Protein AF-E0I4X2-F1 (afdb_monomer)

Radius of gyration: 14.03 Å; Cα contacts (8 Å, |Δi|>4): 15; chains: 1; bounding box: 40×18×37 Å

pLDDT: mean 81.9, std 9.54, range [59.16, 93.06]

Sequence (55 aa):
MDDRKAEIMRKVRAYGIMKDPQWLNNPDDPVPLWVLLEALVEVMERIEPPHLPYD

Structure (mmCIF, N/CA/C/O backbone):
data_AF-E0I4X2-F1
#
_entry.id   AF-E0I4X2-F1
#
loop_
_atom_si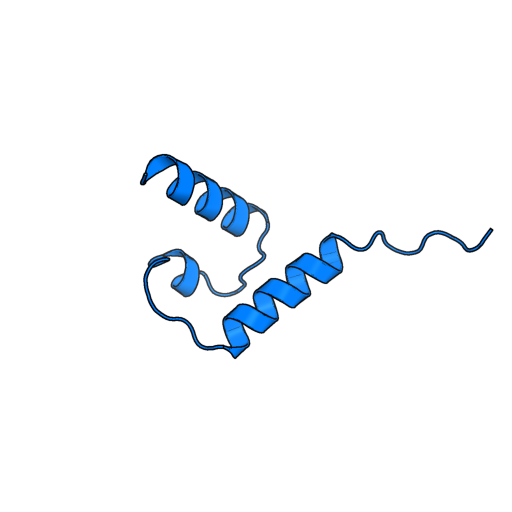te.group_PDB
_atom_site.id
_atom_site.type_symbol
_atom_site.label_atom_id
_atom_site.label_alt_id
_atom_site.label_comp_id
_atom_site.label_asym_id
_atom_site.label_entity_id
_atom_site.label_seq_id
_atom_site.pdbx_PDB_ins_code
_atom_site.Cartn_x
_atom_site.Cartn_y
_atom_site.Cartn_z
_atom_site.occupancy
_atom_site.B_iso_or_equiv
_atom_site.auth_seq_id
_atom_site.auth_comp_id
_atom_site.auth_asym_id
_atom_site.auth_atom_id
_atom_site.pdbx_PDB_model_num
ATOM 1 N N . MET A 1 1 ? -17.318 9.383 -0.741 1.00 60.44 1 MET A N 1
ATOM 2 C CA . MET A 1 1 ? -15.879 9.316 -0.386 1.00 60.44 1 MET A CA 1
ATOM 3 C C . MET A 1 1 ? -15.401 7.871 -0.328 1.00 60.44 1 MET A C 1
ATOM 5 O O . MET A 1 1 ? -14.267 7.611 -0.713 1.00 60.44 1 MET A O 1
ATOM 9 N N . ASP A 1 2 ? -16.272 6.943 0.066 1.00 73.88 2 ASP A N 1
ATOM 10 C CA . ASP A 1 2 ? -15.952 5.524 0.250 1.00 73.88 2 ASP A CA 1
ATOM 11 C C . ASP A 1 2 ? -15.636 4.764 -1.044 1.00 73.88 2 ASP A C 1
ATOM 13 O O . ASP A 1 2 ? -14.712 3.955 -1.054 1.00 73.88 2 ASP A O 1
ATOM 17 N N . ASP A 1 3 ? -16.289 5.090 -2.166 1.00 83.06 3 ASP A N 1
ATOM 18 C CA . ASP A 1 3 ? -16.069 4.374 -3.436 1.00 83.06 3 ASP A CA 1
ATOM 19 C C . ASP A 1 3 ? -14.643 4.535 -3.976 1.00 83.06 3 ASP A C 1
ATOM 21 O O . ASP A 1 3 ? -14.000 3.569 -4.392 1.00 83.06 3 ASP A O 1
ATOM 25 N N . ARG A 1 4 ? -14.102 5.759 -3.912 1.00 86.50 4 ARG A N 1
ATOM 26 C CA . ARG A 1 4 ? -12.730 6.052 -4.353 1.00 86.50 4 ARG A CA 1
ATOM 27 C C . ARG A 1 4 ? -11.707 5.336 -3.477 1.00 86.50 4 ARG A C 1
ATOM 29 O O . ARG A 1 4 ? -10.698 4.841 -3.974 1.00 86.50 4 ARG A O 1
ATOM 36 N N . L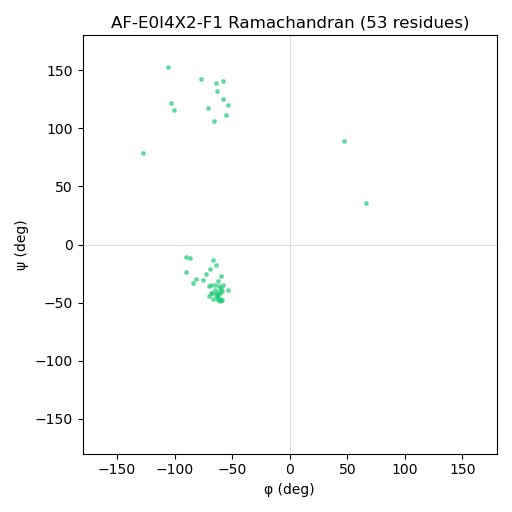YS A 1 5 ? -11.967 5.278 -2.172 1.00 84.44 5 LYS A N 1
ATOM 37 C CA . LYS A 1 5 ? -11.111 4.578 -1.220 1.00 84.44 5 LYS A CA 1
ATOM 38 C C . LYS A 1 5 ? -11.139 3.071 -1.470 1.00 84.44 5 LYS A C 1
ATOM 40 O O . LYS A 1 5 ? -10.080 2.467 -1.590 1.00 84.44 5 LYS A O 1
ATOM 45 N N . ALA A 1 6 ? -12.320 2.482 -1.652 1.00 87.25 6 ALA A N 1
ATOM 46 C CA . ALA A 1 6 ? -12.473 1.070 -1.994 1.00 87.25 6 ALA A CA 1
ATOM 47 C C . ALA A 1 6 ? -11.751 0.707 -3.305 1.00 87.25 6 ALA A C 1
ATOM 49 O O . ALA A 1 6 ? -11.092 -0.331 -3.388 1.00 87.25 6 ALA A O 1
ATOM 50 N N . GLU A 1 7 ? -11.805 1.581 -4.314 1.00 90.56 7 GLU A N 1
AT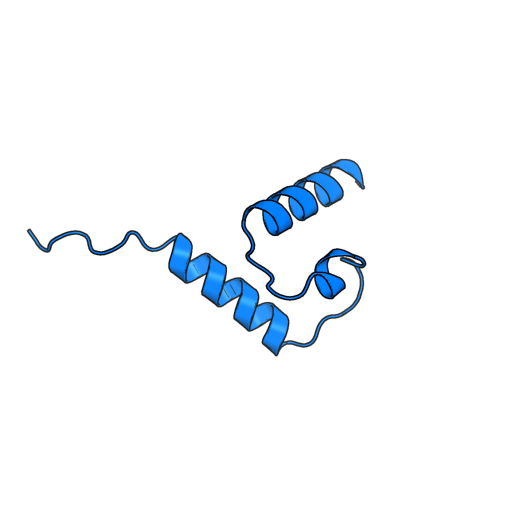OM 51 C CA . GLU A 1 7 ? -11.076 1.385 -5.567 1.00 90.56 7 GLU A CA 1
ATOM 52 C C . GLU A 1 7 ? -9.555 1.360 -5.356 1.00 90.56 7 GLU A C 1
ATOM 54 O O . GLU A 1 7 ? -8.874 0.484 -5.898 1.00 90.56 7 GLU A O 1
ATOM 59 N N . ILE A 1 8 ? -9.020 2.284 -4.552 1.00 88.00 8 ILE A N 1
ATOM 60 C CA . ILE A 1 8 ? -7.594 2.315 -4.201 1.00 88.00 8 ILE A CA 1
ATOM 61 C C . ILE A 1 8 ? -7.208 1.018 -3.482 1.00 88.00 8 ILE A C 1
ATOM 63 O O . ILE A 1 8 ? -6.252 0.363 -3.891 1.00 88.00 8 ILE A O 1
ATOM 67 N N . MET A 1 9 ? -7.991 0.580 -2.493 1.00 86.50 9 MET A N 1
ATOM 68 C CA . MET A 1 9 ? -7.729 -0.663 -1.756 1.00 86.50 9 MET A CA 1
ATOM 69 C C . MET A 1 9 ? -7.739 -1.894 -2.663 1.00 86.50 9 MET A C 1
ATOM 71 O O . MET A 1 9 ? -6.892 -2.778 -2.526 1.00 86.50 9 MET A O 1
ATOM 75 N N . ARG A 1 10 ? -8.661 -1.944 -3.631 1.00 87.56 10 ARG A N 1
ATOM 76 C CA . ARG A 1 10 ? -8.711 -3.014 -4.634 1.00 87.56 10 ARG A CA 1
ATOM 77 C C . ARG A 1 10 ? -7.459 -3.023 -5.507 1.00 87.56 10 ARG A C 1
ATOM 79 O O . ARG A 1 10 ? -6.907 -4.092 -5.747 1.00 87.56 10 ARG A O 1
ATOM 86 N N . LYS A 1 11 ? -6.999 -1.854 -5.964 1.00 88.06 11 LYS A N 1
ATOM 87 C CA . LYS A 1 11 ? -5.765 -1.731 -6.755 1.00 88.06 11 LYS A CA 1
ATOM 88 C C . LYS A 1 11 ? -4.549 -2.179 -5.947 1.00 88.06 11 LYS A C 1
ATOM 90 O O . LYS A 1 11 ? -3.791 -3.008 -6.428 1.00 88.06 11 LYS A O 1
ATOM 95 N N . VAL A 1 12 ? -4.401 -1.711 -4.708 1.00 85.69 12 VAL A N 1
ATOM 96 C CA . VAL A 1 12 ? -3.278 -2.090 -3.833 1.00 85.69 12 VAL A CA 1
ATOM 97 C C . VAL A 1 12 ? -3.255 -3.602 -3.570 1.00 85.69 12 VAL A C 1
ATOM 99 O O . VAL A 1 12 ? -2.188 -4.210 -3.666 1.00 85.69 12 VAL A O 1
ATOM 102 N N . ARG A 1 13 ? -4.421 -4.231 -3.334 1.00 85.06 13 ARG A N 1
ATOM 103 C CA . ARG A 1 13 ? -4.549 -5.701 -3.245 1.00 85.06 13 ARG A CA 1
ATOM 104 C C . ARG A 1 13 ? -4.122 -6.395 -4.538 1.00 85.06 13 ARG A C 1
ATOM 106 O O . ARG A 1 13 ? -3.360 -7.348 -4.477 1.00 85.06 13 ARG A O 1
ATOM 113 N N . ALA A 1 14 ? -4.594 -5.920 -5.691 1.00 85.94 14 ALA A N 1
ATOM 114 C CA . ALA A 1 14 ? -4.283 -6.521 -6.989 1.00 85.94 14 ALA A CA 1
ATOM 115 C C . ALA A 1 14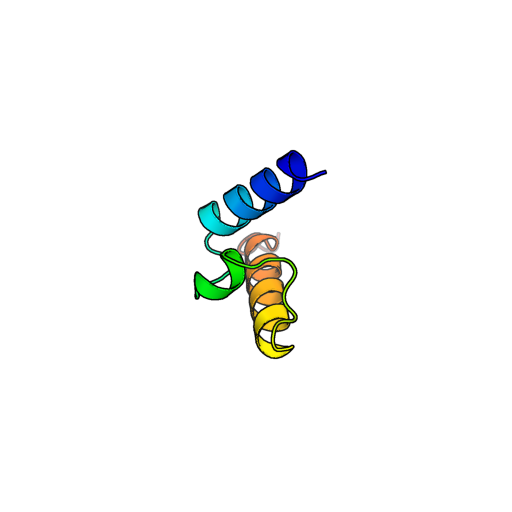 ? -2.796 -6.413 -7.351 1.00 85.94 14 ALA A C 1
ATOM 117 O O . ALA A 1 14 ? -2.244 -7.324 -7.958 1.00 85.94 14 ALA A O 1
ATOM 118 N N . TYR A 1 15 ? -2.144 -5.319 -6.955 1.00 83.06 15 TYR A N 1
ATOM 119 C CA . TYR A 1 15 ? -0.709 -5.170 -7.126 1.00 83.06 15 TYR A CA 1
ATOM 120 C C . TYR A 1 15 ? 0.075 -6.051 -6.144 1.00 83.06 15 TYR A C 1
ATOM 122 O O . TYR A 1 15 ? 1.204 -6.411 -6.443 1.00 83.06 15 TYR A O 1
ATOM 130 N N . GLY A 1 16 ? -0.473 -6.418 -4.984 1.00 82.75 16 GLY A N 1
ATOM 131 C CA . GLY A 1 16 ? 0.285 -7.149 -3.965 1.00 82.75 16 GLY A CA 1
ATOM 132 C C . GLY A 1 16 ? 1.414 -6.302 -3.373 1.00 82.75 16 GLY A C 1
ATOM 133 O O . GLY A 1 16 ? 2.502 -6.810 -3.141 1.00 82.75 16 GLY A O 1
ATOM 134 N N . ILE A 1 17 ? 1.187 -4.991 -3.215 1.00 81.44 17 ILE A N 1
ATOM 135 C CA . ILE A 1 17 ? 2.153 -4.055 -2.600 1.00 81.44 17 ILE A CA 1
ATOM 136 C C . ILE A 1 17 ? 2.278 -4.325 -1.094 1.00 81.44 17 ILE A C 1
ATOM 138 O O . ILE A 1 17 ? 3.353 -4.199 -0.524 1.00 81.44 17 ILE A O 1
ATOM 142 N N . MET A 1 18 ? 1.175 -4.705 -0.442 1.00 80.56 18 MET A N 1
ATOM 143 C CA . MET A 1 18 ? 1.172 -5.105 0.966 1.00 80.56 18 MET A CA 1
ATOM 144 C C . MET A 1 18 ? 1.091 -6.626 1.074 1.00 80.56 18 MET A C 1
ATOM 146 O O . MET A 1 18 ? 0.140 -7.233 0.578 1.00 80.56 18 MET A O 1
ATOM 150 N N . LYS A 1 19 ? 2.085 -7.224 1.738 1.00 73.75 19 LYS A N 1
ATOM 151 C CA . LYS A 1 19 ? 2.217 -8.680 1.906 1.00 73.75 19 LYS A CA 1
ATOM 152 C C . LYS A 1 19 ? 1.246 -9.245 2.940 1.00 73.75 19 LYS A C 1
ATOM 154 O O . LYS A 1 19 ? 0.795 -10.377 2.796 1.00 73.75 19 LYS A O 1
ATOM 159 N N . ASP A 1 20 ? 0.898 -8.449 3.949 1.00 80.62 20 ASP A N 1
ATOM 160 C CA . ASP A 1 20 ? -0.071 -8.825 4.975 1.00 80.62 20 ASP A CA 1
ATOM 161 C C . ASP A 1 20 ? -1.450 -8.184 4.701 1.00 80.62 20 ASP A C 1
ATOM 163 O O . ASP A 1 20 ? -1.585 -6.953 4.740 1.00 80.62 20 ASP A O 1
ATOM 167 N N . PRO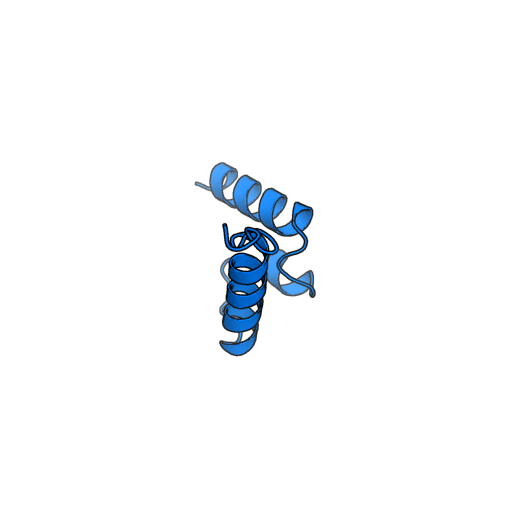 A 1 21 ? -2.497 -8.991 4.433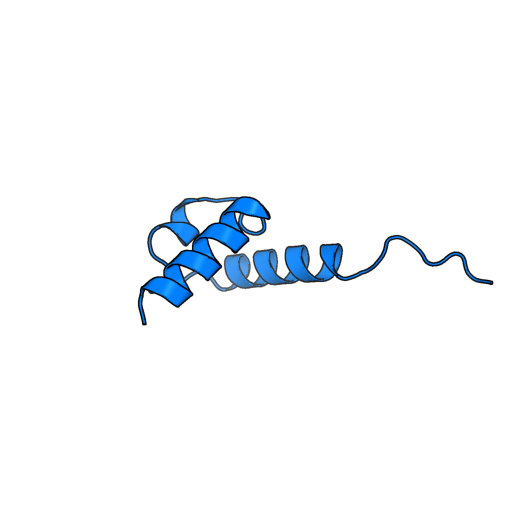 1.00 76.12 21 PRO A N 1
ATOM 168 C CA . PRO A 1 21 ? -3.842 -8.502 4.151 1.00 76.12 21 PRO A CA 1
ATOM 169 C C . PRO A 1 21 ? -4.507 -7.763 5.317 1.00 76.12 21 PRO A C 1
ATOM 171 O O . PRO A 1 21 ? -5.494 -7.063 5.077 1.00 76.12 21 PRO A O 1
ATOM 174 N N . GLN A 1 22 ? -4.024 -7.911 6.559 1.00 84.19 22 GLN A N 1
ATOM 175 C CA . GLN A 1 22 ? -4.652 -7.285 7.727 1.00 84.19 22 GLN A CA 1
ATOM 176 C C . GLN A 1 22 ? -4.691 -5.755 7.608 1.00 84.19 22 GLN A C 1
ATOM 178 O O . GLN A 1 22 ? -5.714 -5.136 7.901 1.00 84.19 22 GLN A O 1
ATOM 183 N N . TRP A 1 23 ? -3.634 -5.158 7.051 1.00 83.38 23 TRP A N 1
ATOM 184 C CA . TRP A 1 23 ? -3.511 -3.711 6.845 1.00 83.38 23 TRP A CA 1
ATOM 185 C C . TRP A 1 23 ? -4.471 -3.177 5.780 1.00 83.38 23 TRP A C 1
ATOM 187 O O . TRP A 1 23 ? -4.818 -2.000 5.765 1.00 83.38 23 TRP A O 1
ATOM 197 N N . LEU A 1 24 ? -4.947 -4.055 4.895 1.00 81.50 24 LEU A N 1
ATOM 198 C CA . LEU A 1 24 ? -5.911 -3.709 3.858 1.00 81.50 24 LEU A CA 1
ATOM 199 C C . LEU A 1 24 ? -7.367 -3.802 4.330 1.00 81.50 24 LEU A C 1
ATOM 201 O O . LEU A 1 24 ? -8.268 -3.375 3.601 1.00 81.50 24 LEU A O 1
ATOM 205 N N . ASN A 1 25 ? -7.617 -4.401 5.496 1.00 84.62 25 ASN A N 1
ATOM 206 C CA . ASN A 1 25 ? -8.967 -4.593 6.022 1.00 84.62 25 ASN A CA 1
ATOM 207 C C . ASN A 1 25 ? -9.474 -3.353 6.764 1.00 84.62 25 ASN A C 1
ATOM 209 O O . ASN A 1 25 ? -10.652 -3.037 6.631 1.00 84.62 25 ASN A O 1
ATOM 213 N N . ASN A 1 26 ? -8.584 -2.612 7.435 1.00 84.94 26 ASN A N 1
ATOM 214 C CA . ASN A 1 26 ? -8.910 -1.371 8.144 1.00 84.94 26 ASN A CA 1
ATOM 215 C C . ASN A 1 26 ? -7.976 -0.224 7.708 1.00 84.94 26 ASN A C 1
ATOM 217 O O . ASN A 1 26 ? -7.021 0.103 8.404 1.00 84.94 26 ASN A O 1
ATOM 221 N N . PRO A 1 27 ? -8.223 0.400 6.544 1.00 80.62 27 PRO A N 1
ATOM 222 C CA . PRO A 1 27 ? -7.356 1.451 5.996 1.00 80.62 27 PRO A CA 1
ATOM 223 C C . PRO A 1 27 ? -7.297 2.761 6.795 1.00 80.62 27 PRO A C 1
ATOM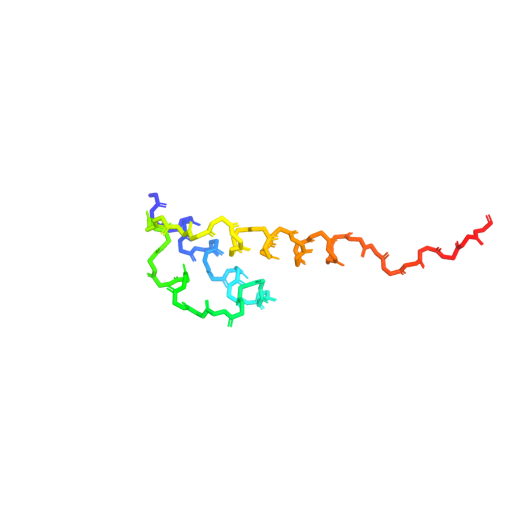 225 O O . PRO A 1 27 ? -6.467 3.606 6.473 1.00 80.62 27 PRO A O 1
ATOM 228 N N . ASP A 1 28 ? -8.200 2.974 7.756 1.00 86.62 28 ASP A N 1
ATOM 229 C CA . ASP A 1 28 ? -8.176 4.160 8.628 1.00 86.62 28 ASP A CA 1
ATOM 230 C C . ASP A 1 28 ? -7.355 3.948 9.900 1.00 86.62 28 ASP A C 1
ATOM 232 O O . ASP A 1 28 ? -7.084 4.911 10.620 1.00 86.62 28 ASP A O 1
ATOM 236 N N . ASP A 1 29 ? -6.965 2.705 10.186 1.00 88.19 29 ASP A N 1
ATOM 237 C CA . ASP A 1 29 ? -6.221 2.396 11.395 1.00 88.19 29 ASP A CA 1
ATOM 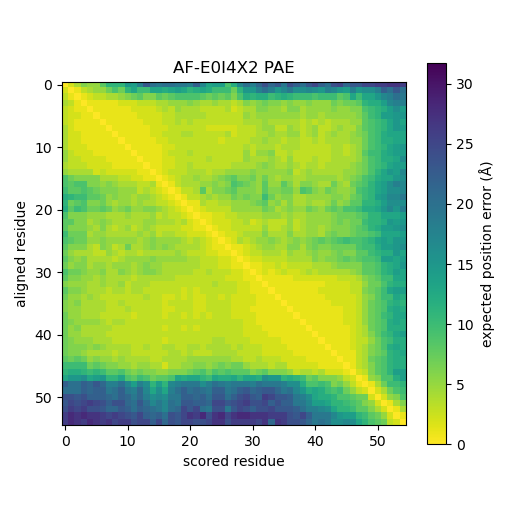238 C C . ASP A 1 29 ? -4.754 2.822 11.240 1.00 88.19 29 ASP A C 1
ATOM 240 O O . ASP A 1 29 ? -4.155 2.669 10.167 1.00 88.19 29 ASP A O 1
ATOM 244 N N . PRO A 1 30 ? -4.132 3.345 12.310 1.00 88.25 30 PRO A N 1
ATOM 245 C CA . PRO A 1 30 ? -2.710 3.633 12.292 1.00 88.25 30 PRO A CA 1
ATOM 246 C C . PRO A 1 30 ? -1.915 2.337 12.107 1.00 88.25 30 PRO A C 1
ATOM 248 O O . PRO A 1 30 ? -2.123 1.349 12.812 1.00 88.25 30 PRO A O 1
ATOM 251 N N . VAL A 1 31 ? -0.955 2.365 11.185 1.00 88.62 31 VAL A N 1
ATOM 252 C CA . VAL A 1 31 ? -0.044 1.244 10.926 1.00 88.62 31 VAL A CA 1
ATOM 253 C C . VAL A 1 31 ? 1.349 1.534 11.484 1.00 88.62 31 VAL A C 1
ATOM 255 O O . VAL A 1 31 ? 1.749 2.700 11.579 1.00 88.62 31 VAL A O 1
ATOM 258 N N . PRO A 1 32 ? 2.134 0.502 11.841 1.00 91.81 32 PRO A N 1
ATOM 259 C CA . PRO A 1 32 ? 3.532 0.697 12.193 1.00 91.81 32 PRO A CA 1
ATOM 260 C C . PRO A 1 32 ? 4.315 1.354 11.047 1.00 91.81 32 PRO A C 1
ATOM 262 O O . PRO A 1 32 ? 4.147 0.985 9.885 1.00 91.81 32 PRO A O 1
ATOM 265 N N . LEU A 1 33 ? 5.231 2.275 11.373 1.00 91.50 33 LEU A N 1
ATOM 266 C CA . LEU A 1 33 ? 6.031 2.998 10.373 1.00 91.50 33 LEU A CA 1
ATOM 267 C C . LEU A 1 33 ? 6.762 2.054 9.406 1.00 91.50 33 LEU A C 1
ATOM 269 O O . LEU A 1 33 ? 6.815 2.320 8.211 1.00 91.50 33 LEU A O 1
ATOM 273 N N . TRP A 1 34 ? 7.293 0.936 9.903 1.00 91.56 34 TRP A N 1
ATOM 274 C CA . TRP A 1 34 ? 8.015 -0.029 9.073 1.00 91.56 34 TRP A CA 1
ATOM 275 C C . TRP A 1 34 ? 7.137 -0.665 7.980 1.00 91.56 34 TRP A C 1
ATOM 277 O O . TRP A 1 34 ? 7.646 -0.927 6.897 1.00 91.56 34 TRP A O 1
ATOM 287 N N . VAL A 1 35 ? 5.829 -0.843 8.217 1.00 89.25 35 VAL A N 1
ATOM 288 C CA . VAL A 1 35 ? 4.875 -1.365 7.216 1.00 89.25 35 VAL A CA 1
ATOM 289 C C . VAL A 1 35 ? 4.679 -0.351 6.091 1.00 89.25 35 VAL A C 1
ATOM 291 O O . VAL A 1 35 ? 4.661 -0.710 4.916 1.00 89.25 35 VAL A O 1
ATOM 294 N N . LEU A 1 36 ? 4.574 0.936 6.439 1.00 89.88 36 LEU A N 1
ATOM 295 C CA . LEU A 1 36 ? 4.495 2.008 5.447 1.00 89.88 36 LEU A CA 1
ATOM 296 C C . LEU A 1 36 ? 5.780 2.085 4.613 1.00 89.88 36 LEU A C 1
ATOM 298 O O . LEU A 1 36 ? 5.708 2.227 3.395 1.00 89.88 36 LEU A O 1
ATOM 302 N N . LEU A 1 37 ? 6.945 1.975 5.258 1.00 93.06 37 LEU A N 1
ATOM 303 C CA . LEU A 1 37 ? 8.237 1.973 4.570 1.00 93.06 37 LEU A CA 1
ATOM 304 C C . LEU A 1 37 ? 8.369 0.777 3.617 1.00 93.06 37 LEU A C 1
ATOM 306 O O . LEU A 1 37 ? 8.821 0.966 2.493 1.00 93.06 37 LEU A O 1
ATOM 310 N N . GLU A 1 38 ? 7.923 -0.418 4.017 1.00 90.00 38 GLU A N 1
ATOM 311 C CA . GLU A 1 38 ? 7.893 -1.594 3.136 1.00 90.00 38 GLU A CA 1
ATOM 312 C C . GLU A 1 38 ? 7.032 -1.343 1.887 1.00 90.00 38 GLU A C 1
ATOM 314 O O . GLU A 1 38 ? 7.487 -1.573 0.767 1.00 90.00 38 GLU A O 1
ATOM 319 N N . ALA A 1 39 ? 5.820 -0.804 2.059 1.00 88.62 39 ALA A N 1
ATOM 320 C CA . ALA A 1 39 ? 4.936 -0.494 0.936 1.00 88.62 39 ALA A CA 1
ATOM 321 C C . ALA A 1 39 ? 5.543 0.548 -0.023 1.00 88.62 39 ALA A C 1
ATOM 323 O O . ALA A 1 39 ? 5.346 0.457 -1.234 1.00 88.62 39 ALA A O 1
ATOM 324 N N . LEU A 1 40 ? 6.285 1.533 0.498 1.00 90.31 40 LEU A N 1
ATOM 325 C CA . LEU A 1 40 ? 6.983 2.526 -0.323 1.00 90.31 40 LEU A CA 1
ATOM 326 C C . LEU A 1 40 ? 8.130 1.906 -1.128 1.00 90.31 40 LEU A C 1
ATOM 328 O O . LEU A 1 40 ? 8.257 2.219 -2.310 1.00 90.31 40 LEU A O 1
ATOM 332 N N . VAL A 1 41 ? 8.919 1.010 -0.526 1.00 89.69 41 VAL A N 1
ATOM 333 C CA . VAL A 1 41 ? 9.994 0.285 -1.226 1.00 89.69 41 VAL A CA 1
ATOM 334 C C . VAL A 1 41 ? 9.424 -0.548 -2.374 1.00 89.69 41 VAL A C 1
ATOM 336 O O . VAL A 1 41 ? 9.868 -0.391 -3.506 1.00 89.69 41 VAL A O 1
ATOM 339 N N . GLU A 1 42 ? 8.372 -1.334 -2.124 1.00 87.44 42 GLU A N 1
ATOM 340 C CA . GLU A 1 42 ? 7.695 -2.136 -3.159 1.00 87.44 42 GLU A CA 1
ATOM 341 C C . GLU A 1 42 ? 7.155 -1.277 -4.313 1.00 87.44 42 GLU A C 1
ATOM 343 O O . GLU A 1 42 ? 7.150 -1.695 -5.470 1.00 87.44 42 GLU A O 1
ATOM 348 N N . VAL A 1 43 ? 6.683 -0.061 -4.021 1.00 88.25 43 VAL A N 1
ATOM 349 C CA . VAL A 1 43 ? 6.240 0.881 -5.057 1.00 88.25 43 VAL A CA 1
ATOM 350 C C . VAL A 1 43 ? 7.427 1.404 -5.866 1.00 88.25 43 VAL A C 1
ATOM 352 O O . VAL A 1 43 ? 7.340 1.447 -7.092 1.00 88.25 43 VAL A O 1
ATOM 355 N N . MET A 1 44 ? 8.528 1.779 -5.214 1.00 87.19 44 MET A N 1
ATOM 356 C CA . MET A 1 44 ? 9.730 2.283 -5.888 1.00 87.19 44 MET A CA 1
ATOM 357 C C . MET A 1 44 ? 10.356 1.226 -6.801 1.00 87.19 44 MET A C 1
ATOM 359 O O . MET A 1 44 ? 10.608 1.516 -7.968 1.00 87.19 44 MET A O 1
ATOM 363 N N . GLU A 1 45 ? 10.502 -0.009 -6.318 1.00 85.38 45 GLU A N 1
ATOM 364 C CA . GLU A 1 45 ? 11.050 -1.134 -7.091 1.00 85.38 45 GLU A CA 1
ATOM 365 C C . GLU A 1 45 ? 10.241 -1.444 -8.359 1.00 85.38 45 GLU A C 1
ATOM 367 O O . GLU A 1 45 ? 10.778 -1.957 -9.335 1.00 85.38 45 GLU A O 1
ATOM 372 N N . ARG A 1 46 ? 8.942 -1.126 -8.370 1.00 81.88 46 ARG A N 1
ATOM 373 C CA . ARG A 1 46 ? 8.061 -1.355 -9.527 1.00 81.88 46 ARG A CA 1
ATOM 374 C C . ARG A 1 46 ? 7.999 -0.184 -10.494 1.00 81.88 46 ARG A C 1
ATOM 376 O O . ARG A 1 46 ? 7.609 -0.375 -11.645 1.00 81.88 46 ARG A O 1
ATOM 383 N N . ILE A 1 47 ? 8.290 1.025 -10.018 1.00 83.75 47 ILE A N 1
ATOM 384 C CA . ILE A 1 47 ? 8.339 2.231 -10.849 1.00 83.75 47 ILE A CA 1
ATOM 385 C C . ILE A 1 47 ? 9.684 2.319 -11.571 1.00 83.75 47 ILE A C 1
ATOM 387 O O . ILE A 1 47 ? 9.733 2.849 -12.682 1.00 83.75 47 ILE A O 1
ATOM 391 N N . GLU A 1 48 ? 10.759 1.789 -10.985 1.00 71.56 48 GLU A N 1
ATOM 392 C CA . GLU A 1 48 ? 12.042 1.698 -11.673 1.00 71.56 48 GLU A CA 1
ATOM 393 C C . GLU A 1 48 ? 11.980 0.641 -12.792 1.00 71.56 48 GLU A C 1
ATOM 395 O O . GLU A 1 48 ? 11.753 -0.541 -12.524 1.00 71.56 48 GLU A O 1
ATOM 400 N N . PRO A 1 49 ? 12.160 1.027 -14.071 1.00 63.19 49 PRO A N 1
ATOM 401 C CA . PRO A 1 49 ? 12.266 0.049 -15.142 1.00 63.19 49 PRO A CA 1
ATOM 402 C C . PRO A 1 49 ? 13.525 -0.805 -14.920 1.00 63.19 49 PRO A C 1
ATOM 404 O O . PRO A 1 49 ? 14.577 -0.258 -14.574 1.00 63.19 49 PRO A O 1
ATOM 407 N N . PRO A 1 50 ? 13.464 -2.130 -15.151 1.00 62.28 50 PRO A N 1
ATOM 408 C CA . PRO A 1 50 ? 14.632 -2.983 -15.030 1.00 62.28 50 PRO A CA 1
ATOM 409 C C . PRO A 1 50 ? 15.623 -2.567 -16.113 1.00 62.28 50 PRO A C 1
ATOM 411 O O . PRO A 1 50 ? 15.393 -2.831 -17.287 1.00 62.28 50 PRO A O 1
ATOM 414 N N . HIS A 1 51 ? 16.698 -1.896 -15.705 1.00 59.69 51 HIS A N 1
ATOM 415 C CA . HIS A 1 51 ? 17.896 -1.652 -16.502 1.00 59.69 51 HIS A CA 1
ATOM 416 C C . HIS A 1 51 ? 17.615 -1.149 -17.929 1.00 59.69 51 HIS A C 1
ATOM 418 O O . HIS A 1 51 ? 17.578 -1.929 -18.881 1.00 59.69 51 HIS A O 1
ATOM 424 N N . LEU A 1 52 ? 17.518 0.173 -18.111 1.00 62.69 52 LEU A N 1
ATOM 425 C CA . LEU A 1 52 ? 17.892 0.742 -19.408 1.00 62.69 52 LEU A CA 1
ATOM 426 C C . LEU A 1 52 ? 19.317 0.243 -19.713 1.00 62.69 52 LEU A C 1
ATOM 428 O O . LEU A 1 52 ? 20.207 0.482 -18.888 1.00 62.69 52 LEU A O 1
ATOM 432 N N . PRO A 1 53 ? 19.554 -0.493 -20.816 1.00 61.69 53 P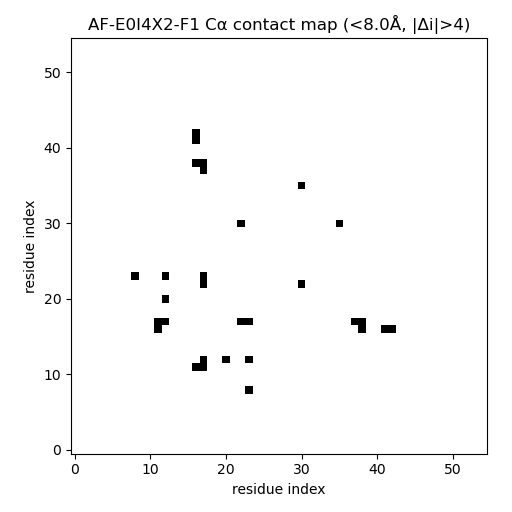RO A N 1
ATOM 433 C CA . PRO A 1 53 ? 20.919 -0.749 -21.237 1.00 61.69 53 PRO A CA 1
ATOM 434 C C . PRO A 1 53 ? 21.563 0.623 -21.438 1.00 61.69 53 PRO A C 1
ATOM 436 O O . PRO A 1 53 ? 20.985 1.480 -22.105 1.00 61.69 53 PRO A O 1
ATOM 439 N N . TYR A 1 54 ? 22.694 0.857 -20.768 1.00 59.16 54 TYR A N 1
ATOM 440 C CA . TYR A 1 54 ? 23.521 2.028 -21.030 1.00 59.16 54 TYR A CA 1
ATOM 441 C C . TYR A 1 54 ? 23.861 1.998 -22.525 1.00 59.16 54 TYR A C 1
ATOM 443 O O . TYR A 1 54 ? 24.536 1.065 -22.962 1.00 59.16 54 TYR A O 1
ATOM 451 N N . ASP A 1 55 ? 23.319 2.950 -23.283 1.00 62.25 55 ASP A N 1
ATOM 452 C CA . ASP A 1 55 ? 23.730 3.240 -24.661 1.00 62.25 55 ASP A CA 1
ATOM 453 C C . ASP A 1 55 ? 24.988 4.124 -24.625 1.00 62.25 55 ASP A C 1
ATOM 455 O O . ASP A 1 55 ? 25.000 5.090 -23.818 1.00 62.25 55 ASP A O 1
#

Organism: NCBI:txid717606

Solvent-accessible surface area (backbone atoms only — not comparable to full-atom values): 3551 Å² total; per-residue (Å²): 119,63,68,65,52,52,52,51,52,51,49,44,59,74,69,54,49,59,89,60,66,70,64,72,74,48,77,86,58,89,70,62,68,68,59,56,52,49,37,51,49,51,49,50,66,68,69,50,72,85,70,79,76,87,126

Mean predicted aligned error: 6.95 Å

Foldseek 3Di:
DVVVVVVVLVVCVVLCLQVDCVCSVDVVDDDPPVSVVSSVVSVVVVVDDPDPDDD

Secondary structure (DSSP, 8-state):
-HHHHHHHHHHHHHHT--S-THHHH-TTS---HHHHHHHHHHHHHHHS-S-----